Protein AF-A0A1I3TY51-F1 (afdb_monomer_lite)

Organism: Halobacillus dabanensis (NCBI:txid240302)

InterPro domains:
  IPR015797 NUDIX hydrolase-like domain superfamily [SSF55811] (16-49)

Sequence (50 aa):
MTGYIERMREMVGTETLLTVGCGAIMEDEYGRILLQKRTDRGTWGIPGGY

Secondary structure (DSSP, 8-state):
--THHHHHHHHHTTS------EE---B-TTSPBP-EEPTTT--EE--EE-

Structure (mmCIF, N/CA/C/O backbone):
data_AF-A0A1I3TY51-F1
#
_entry.id   AF-A0A1I3TY51-F1
#
loop_
_atom_site.group_PDB
_atom_site.id
_atom_site.type_symbol
_atom_site.label_atom_id
_atom_site.label_alt_id
_atom_site.label_comp_id
_atom_site.label_asym_id
_atom_site.label_entity_id
_atom_site.label_seq_id
_atom_site.pdbx_PDB_ins_code
_atom_site.Cartn_x
_atom_site.Cartn_y
_atom_site.Cartn_z
_atom_site.occupancy
_atom_site.B_iso_or_equiv
_atom_site.auth_seq_id
_atom_site.auth_comp_id
_atom_site.auth_asym_id
_atom_site.auth_atom_id
_atom_site.pdbx_PDB_model_num
ATOM 1 N N . MET A 1 1 ? -8.691 7.120 -12.774 1.00 49.81 1 MET A N 1
ATOM 2 C CA . MET A 1 1 ? -7.329 7.262 -12.221 1.00 49.81 1 MET A CA 1
ATOM 3 C C . MET A 1 1 ? -6.362 6.846 -13.313 1.00 49.81 1 MET A C 1
ATOM 5 O O . MET A 1 1 ? -6.236 5.666 -13.572 1.00 49.81 1 MET A O 1
ATOM 9 N N . THR A 1 2 ? -6.054 7.766 -14.227 1.00 56.53 2 THR A N 1
ATOM 10 C CA . THR A 1 2 ? -4.842 8.619 -14.232 1.00 56.53 2 THR A CA 1
ATOM 11 C C . THR A 1 2 ? -3.623 7.847 -14.722 1.00 56.53 2 THR A C 1
ATOM 13 O O . THR A 1 2 ? -2.799 7.390 -13.938 1.00 56.53 2 THR A O 1
ATOM 16 N N . GLY A 1 3 ? -3.502 7.767 -16.050 1.00 82.94 3 GLY A N 1
ATOM 17 C CA . GLY A 1 3 ? -2.420 7.097 -16.775 1.00 82.94 3 GLY A CA 1
ATOM 18 C C . GLY A 1 3 ? -1.038 7.745 -16.646 1.00 82.94 3 GLY A C 1
ATOM 19 O O . GLY A 1 3 ? -0.219 7.602 -17.542 1.00 82.94 3 GLY A O 1
ATOM 20 N N . TYR A 1 4 ? -0.746 8.468 -15.559 1.00 90.62 4 TYR A N 1
ATOM 21 C CA . TYR A 1 4 ? 0.619 8.91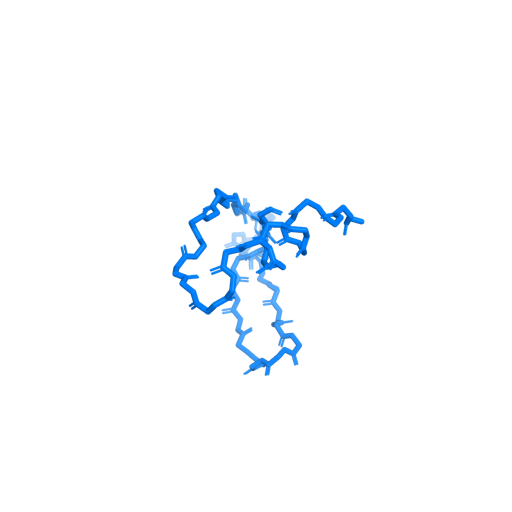8 -15.277 1.00 90.62 4 TYR A CA 1
ATOM 22 C C . TYR A 1 4 ? 1.525 7.719 -14.996 1.00 90.62 4 TYR A C 1
ATOM 24 O O . TYR A 1 4 ? 2.569 7.594 -15.624 1.00 90.62 4 TYR A O 1
ATOM 32 N N . ILE A 1 5 ? 1.102 6.805 -14.115 1.00 92.12 5 ILE A N 1
ATOM 33 C CA . ILE A 1 5 ? 1.872 5.590 -13.822 1.00 92.12 5 ILE A CA 1
ATOM 34 C C . ILE A 1 5 ? 1.989 4.700 -15.062 1.00 92.12 5 ILE A C 1
ATOM 36 O O . ILE A 1 5 ? 3.067 4.186 -15.333 1.00 92.12 5 ILE A O 1
ATOM 40 N N . GLU A 1 6 ? 0.920 4.576 -15.850 1.00 93.06 6 GLU A N 1
ATOM 41 C CA . GLU A 1 6 ? 0.926 3.826 -17.114 1.00 93.06 6 GLU A CA 1
ATOM 42 C C . GLU A 1 6 ? 1.897 4.449 -18.130 1.00 93.06 6 GLU A C 1
ATOM 44 O O . GLU A 1 6 ? 2.772 3.758 -18.644 1.00 93.06 6 GLU A O 1
ATOM 49 N N . ARG A 1 7 ? 1.849 5.773 -18.326 1.00 95.00 7 ARG A N 1
ATOM 50 C CA . ARG A 1 7 ? 2.790 6.506 -19.187 1.00 95.00 7 ARG A CA 1
ATOM 51 C C . ARG A 1 7 ? 4.236 6.387 -18.705 1.00 95.00 7 ARG A C 1
ATOM 53 O O . ARG A 1 7 ? 5.147 6.191 -19.504 1.00 95.00 7 ARG A O 1
ATOM 60 N N . MET A 1 8 ? 4.474 6.499 -17.399 1.00 94.62 8 MET A N 1
ATOM 61 C CA . MET A 1 8 ? 5.807 6.290 -16.830 1.00 94.62 8 MET A CA 1
ATOM 62 C C . MET A 1 8 ? 6.264 4.848 -17.033 1.00 94.62 8 MET A C 1
ATOM 64 O O . MET A 1 8 ? 7.444 4.610 -17.299 1.00 94.62 8 MET A O 1
ATOM 68 N N . ARG A 1 9 ? 5.341 3.881 -16.960 1.00 94.75 9 ARG A N 1
ATOM 69 C CA . ARG A 1 9 ? 5.665 2.488 -17.226 1.00 94.75 9 ARG A CA 1
ATOM 70 C C . ARG A 1 9 ? 6.108 2.290 -18.674 1.00 94.75 9 ARG A C 1
ATOM 72 O O . ARG A 1 9 ? 7.137 1.647 -18.872 1.00 94.75 9 ARG A O 1
ATOM 79 N N . GLU A 1 10 ? 5.411 2.882 -19.640 1.00 95.88 10 GLU A N 1
ATOM 80 C CA . GLU A 1 10 ? 5.797 2.862 -21.059 1.00 95.88 10 GLU A CA 1
ATOM 81 C C . GLU A 1 10 ? 7.198 3.449 -21.288 1.00 95.88 10 GLU A C 1
ATOM 83 O O . GLU A 1 10 ? 7.993 2.879 -22.030 1.00 95.88 10 GLU A O 1
ATOM 88 N N . MET A 1 11 ? 7.535 4.553 -20.614 1.00 95.38 11 MET A N 1
ATOM 89 C CA . MET A 1 11 ? 8.830 5.227 -20.773 1.00 95.38 11 MET A CA 1
ATOM 90 C C . MET A 1 11 ? 10.002 4.474 -20.130 1.00 95.38 11 MET A C 1
ATOM 92 O O . MET A 1 11 ? 11.103 4.471 -20.672 1.00 95.38 11 MET A O 1
ATOM 96 N N . VAL A 1 12 ? 9.788 3.867 -18.959 1.00 95.88 12 VAL A N 1
ATOM 97 C CA . VAL A 1 12 ? 10.860 3.254 -18.149 1.00 95.88 12 VAL A CA 1
ATOM 98 C C . VAL A 1 12 ? 11.021 1.745 -18.455 1.00 95.88 12 VAL A C 1
ATOM 100 O O . VAL A 1 12 ? 11.959 1.106 -17.988 1.00 95.88 12 VAL A O 1
ATOM 103 N N . GLY A 1 13 ? 10.124 1.143 -19.246 1.00 96.38 13 GLY A N 1
ATOM 104 C CA . GLY A 1 13 ? 10.261 -0.237 -19.734 1.00 96.38 13 GLY A CA 1
ATOM 105 C C . GLY A 1 13 ? 10.063 -1.301 -18.652 1.00 96.38 13 GLY A C 1
ATOM 106 O O . GLY A 1 13 ? 8.985 -1.408 -18.084 1.00 96.38 13 GLY A O 1
ATOM 107 N N . THR A 1 14 ? 11.073 -2.122 -18.371 1.00 96.12 14 THR A N 1
ATOM 108 C CA . THR A 1 14 ? 11.044 -3.107 -17.268 1.00 96.12 14 THR A CA 1
ATOM 109 C C . THR A 1 14 ? 11.805 -2.643 -16.033 1.00 96.12 14 THR A C 1
ATOM 111 O O . THR A 1 14 ? 11.747 -3.310 -15.003 1.00 96.12 14 THR A O 1
ATOM 114 N N . GLU A 1 15 ? 12.488 -1.500 -16.114 1.00 97.19 15 GLU A N 1
ATOM 115 C CA . GLU A 1 15 ? 13.254 -0.960 -14.997 1.00 97.19 15 GLU A CA 1
ATOM 116 C C . GLU A 1 15 ? 12.337 -0.558 -13.839 1.00 97.19 15 GLU A C 1
ATOM 118 O O . GLU A 1 15 ? 11.135 -0.298 -14.017 1.00 97.19 15 GLU A O 1
ATOM 123 N N . THR A 1 16 ? 12.917 -0.510 -12.640 1.00 95.81 16 THR A N 1
ATOM 124 C CA . THR A 1 16 ? 12.219 -0.151 -11.402 1.00 95.81 16 THR A CA 1
ATOM 125 C C . THR A 1 16 ? 11.511 1.197 -11.544 1.00 95.81 16 THR A C 1
ATOM 127 O O . THR A 1 16 ? 12.143 2.216 -11.820 1.00 95.81 16 THR A O 1
ATOM 130 N N . LEU A 1 17 ? 10.197 1.208 -11.300 1.00 94.69 17 LEU A N 1
ATOM 131 C CA . LEU A 1 17 ? 9.392 2.424 -11.218 1.00 94.69 17 LEU A CA 1
ATOM 132 C C . LEU A 1 17 ? 9.043 2.693 -9.752 1.00 94.69 17 LEU A C 1
ATOM 134 O O . LEU A 1 17 ? 8.232 1.982 -9.162 1.00 94.69 17 LEU A O 1
ATOM 138 N N . LEU A 1 18 ? 9.672 3.710 -9.164 1.00 94.06 18 LEU A N 1
ATOM 139 C CA . LEU A 1 18 ? 9.401 4.117 -7.789 1.00 94.06 18 LEU A CA 1
ATOM 140 C C . LEU A 1 18 ? 8.147 4.998 -7.741 1.00 94.06 18 LEU A C 1
ATOM 142 O O . LEU A 1 18 ? 8.101 6.053 -8.372 1.00 94.06 18 LEU A O 1
ATOM 146 N N . THR A 1 19 ? 7.146 4.579 -6.970 1.00 92.25 19 THR A N 1
ATOM 147 C CA . THR A 1 19 ? 5.897 5.324 -6.762 1.00 92.25 19 THR A CA 1
ATOM 148 C C . THR A 1 19 ? 5.762 5.745 -5.306 1.00 92.25 19 THR A C 1
ATOM 150 O O . THR A 1 19 ? 6.227 5.049 -4.403 1.00 92.25 19 THR A O 1
ATOM 153 N N . VAL A 1 20 ? 5.082 6.863 -5.064 1.00 93.25 20 VAL A N 1
ATOM 154 C CA . VAL A 1 20 ? 4.694 7.273 -3.711 1.00 93.25 20 VAL A CA 1
ATOM 155 C C . VAL A 1 20 ? 3.311 6.709 -3.436 1.00 93.25 20 VAL A C 1
ATOM 157 O O . VAL A 1 20 ? 2.410 6.891 -4.243 1.00 93.25 20 VAL A O 1
ATOM 160 N N . GLY A 1 21 ? 3.158 6.012 -2.316 1.00 92.69 21 GLY A N 1
ATOM 161 C CA . GLY A 1 21 ? 1.878 5.463 -1.887 1.00 92.69 21 GLY A CA 1
ATOM 162 C C . GLY A 1 21 ? 1.384 6.109 -0.599 1.00 92.69 21 GLY A C 1
ATOM 163 O O . GLY A 1 21 ? 2.174 6.614 0.199 1.00 92.69 21 GLY A O 1
ATOM 164 N N . CYS A 1 22 ? 0.076 6.047 -0.380 1.00 95.50 22 CYS A N 1
ATOM 165 C CA . CYS A 1 22 ? -0.575 6.413 0.872 1.00 95.50 22 CYS A CA 1
ATOM 166 C C . CYS A 1 22 ? -1.550 5.306 1.286 1.00 95.50 22 CYS A C 1
ATOM 168 O O . CYS A 1 22 ? -2.209 4.692 0.444 1.00 95.50 22 CYS A O 1
ATOM 170 N N . GLY A 1 23 ? -1.638 5.054 2.590 1.00 95.81 23 GLY A N 1
ATOM 171 C CA . GLY A 1 23 ? -2.593 4.126 3.183 1.00 95.81 23 GLY A CA 1
ATOM 172 C C . GLY A 1 23 ? -3.352 4.788 4.324 1.00 95.81 23 GLY A C 1
ATOM 173 O O . GLY A 1 23 ? -2.833 5.690 4.979 1.00 95.81 23 GLY A O 1
ATOM 174 N N . ALA A 1 24 ? -4.576 4.327 4.559 1.00 96.94 24 ALA A N 1
ATOM 175 C CA . ALA A 1 24 ? -5.425 4.797 5.644 1.00 96.94 24 ALA A CA 1
ATOM 176 C C . ALA A 1 24 ? -5.751 3.650 6.603 1.00 96.94 24 ALA A C 1
ATOM 178 O O . ALA A 1 24 ? -6.049 2.533 6.180 1.00 96.94 24 ALA A O 1
ATOM 179 N N . ILE A 1 25 ? -5.736 3.954 7.899 1.00 97.75 25 ILE A N 1
ATOM 180 C CA . ILE A 1 25 ? -6.273 3.085 8.944 1.00 97.75 25 ILE A CA 1
ATOM 181 C C . ILE A 1 25 ? -7.563 3.735 9.424 1.00 97.75 25 ILE A C 1
ATOM 183 O O . ILE A 1 25 ? -7.562 4.884 9.859 1.00 97.75 25 ILE A O 1
ATOM 187 N N . MET A 1 26 ? -8.659 2.999 9.293 1.00 97.75 26 MET A N 1
ATOM 188 C CA . MET A 1 26 ? -9.970 3.391 9.793 1.00 97.75 26 MET A CA 1
ATOM 189 C C . MET A 1 26 ? -10.398 2.365 10.827 1.00 97.75 26 MET A C 1
ATOM 191 O O . MET A 1 26 ? -10.320 1.160 10.574 1.00 97.75 26 MET A O 1
ATOM 195 N N . GLU A 1 27 ? -10.837 2.869 11.969 1.00 98.38 27 GLU A N 1
ATOM 196 C CA . GLU A 1 27 ? -11.280 2.094 13.117 1.00 98.38 27 GLU A CA 1
ATOM 197 C C . GLU A 1 27 ? -12.753 2.414 13.376 1.00 98.38 27 GLU A C 1
ATOM 199 O O . GLU A 1 27 ? -13.166 3.570 13.256 1.00 98.38 27 GLU A O 1
ATOM 204 N N . ASP A 1 28 ? -13.557 1.394 13.665 1.00 98.19 28 ASP A N 1
ATOM 205 C CA . ASP A 1 28 ? -14.934 1.601 14.107 1.00 98.19 28 ASP A CA 1
ATOM 206 C C . ASP A 1 28 ? -15.028 1.791 15.628 1.00 98.19 28 ASP A C 1
ATOM 208 O O . ASP A 1 28 ? -14.049 1.692 16.363 1.00 98.19 28 ASP A O 1
ATOM 212 N N . GLU A 1 29 ? -16.235 2.042 16.123 1.00 98.44 29 GLU A N 1
ATOM 213 C CA . GLU A 1 29 ? -16.512 2.232 17.553 1.00 98.44 29 GLU A CA 1
ATOM 214 C C . GLU A 1 29 ? -16.182 1.019 18.446 1.00 98.44 29 GLU A C 1
ATOM 216 O O . GLU A 1 29 ? -16.135 1.154 19.668 1.00 98.44 29 GLU A O 1
ATOM 221 N N .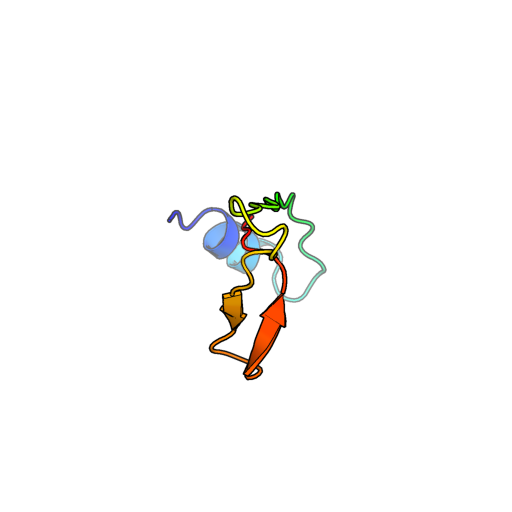 TYR A 1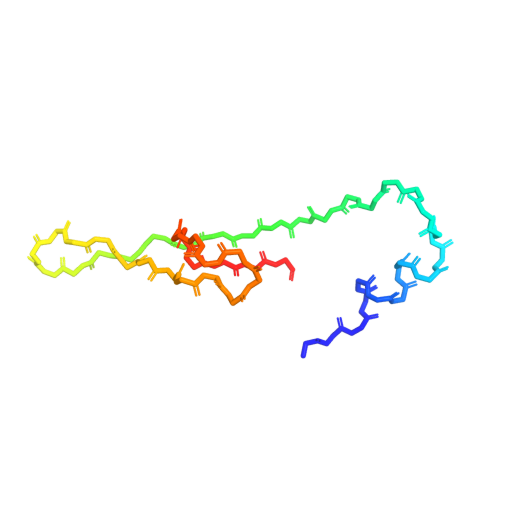 30 ? -15.935 -0.156 17.855 1.00 98.38 30 TYR A N 1
ATOM 222 C CA . TYR A 1 30 ? -15.564 -1.391 18.552 1.00 98.38 30 TYR A CA 1
ATOM 223 C C . TYR A 1 30 ? -14.065 -1.700 18.472 1.00 98.38 30 TYR A C 1
ATOM 225 O O . TYR A 1 30 ? -13.629 -2.756 18.936 1.00 98.38 30 TYR A O 1
ATOM 233 N N . GLY A 1 31 ? -13.278 -0.819 17.861 1.00 97.88 31 GLY A N 1
ATOM 234 C CA . GLY A 1 31 ? -11.840 -0.979 17.712 1.00 97.88 31 GLY A CA 1
ATOM 235 C C . GLY A 1 31 ? -11.399 -1.913 16.585 1.00 97.88 31 GLY A C 1
ATOM 236 O O . GLY A 1 31 ? -10.270 -2.409 16.579 1.00 97.88 31 GLY A O 1
ATOM 237 N N . ARG A 1 32 ? -12.280 -2.218 15.624 1.00 98.25 32 ARG A N 1
ATOM 238 C CA . ARG A 1 32 ? -11.944 -3.079 14.481 1.00 98.25 32 ARG A CA 1
ATOM 239 C C . ARG A 1 32 ? -11.371 -2.244 13.344 1.00 98.25 32 ARG A C 1
ATOM 241 O O . ARG A 1 32 ? -11.902 -1.188 13.017 1.00 98.25 32 ARG A O 1
ATOM 248 N N . ILE A 1 33 ? -10.335 -2.761 12.685 1.00 97.94 33 ILE A N 1
ATOM 249 C CA . ILE A 1 33 ? -9.679 -2.088 11.557 1.00 97.94 33 ILE A CA 1
ATOM 250 C C . ILE A 1 33 ? -10.325 -2.502 10.232 1.00 97.94 33 ILE A C 1
ATOM 252 O O . ILE A 1 33 ? -10.451 -3.694 9.936 1.00 97.94 33 ILE A O 1
ATOM 256 N N . LEU A 1 34 ? -10.668 -1.520 9.395 1.00 97.75 34 LEU A N 1
ATOM 257 C CA . LEU A 1 34 ? -11.094 -1.768 8.020 1.00 97.75 34 LEU A CA 1
ATOM 258 C C . LEU A 1 34 ? -9.917 -2.266 7.172 1.00 97.75 34 LEU A C 1
ATOM 260 O O . LEU A 1 34 ? -8.916 -1.571 7.001 1.00 97.75 34 LEU A O 1
ATOM 264 N N . LEU A 1 35 ? -10.078 -3.449 6.579 1.00 97.56 35 LEU A N 1
ATOM 265 C CA . LEU A 1 35 ? -9.142 -4.022 5.614 1.00 97.56 35 LEU A CA 1
ATOM 266 C C . LEU A 1 35 ? -9.827 -4.231 4.262 1.00 97.56 35 LEU A C 1
ATOM 268 O O . LEU A 1 35 ? -11.011 -4.554 4.187 1.00 97.56 35 LEU A O 1
ATOM 272 N N . GLN A 1 36 ? -9.056 -4.106 3.186 1.00 95.94 36 GLN A N 1
ATOM 273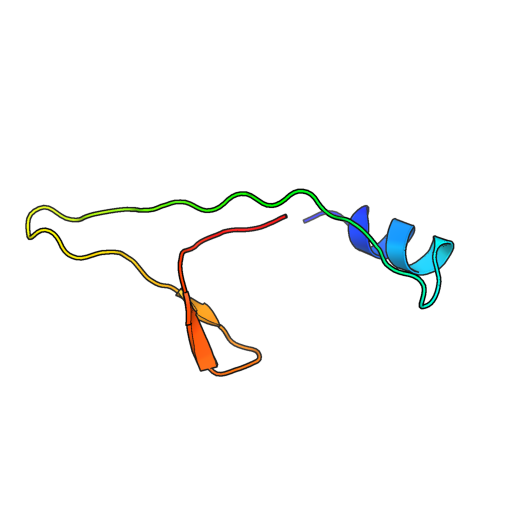 C CA . GLN A 1 36 ? -9.476 -4.421 1.827 1.00 95.94 36 GLN A CA 1
ATOM 274 C C . GLN A 1 36 ? -8.900 -5.776 1.402 1.00 95.94 36 GLN A C 1
ATOM 276 O O . GLN A 1 36 ? -7.691 -6.007 1.490 1.00 95.94 36 GLN A O 1
ATOM 281 N N . LYS A 1 37 ? -9.760 -6.663 0.885 1.00 96.06 37 LYS A N 1
ATOM 282 C CA . LYS A 1 37 ? -9.325 -7.891 0.213 1.00 96.06 37 LYS A CA 1
ATOM 283 C C . LYS A 1 37 ? -8.929 -7.564 -1.222 1.00 96.06 37 L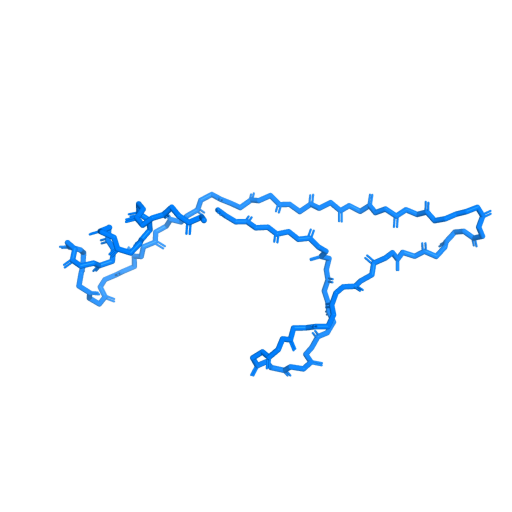YS A C 1
ATOM 285 O O . LYS A 1 37 ? -9.758 -7.120 -2.016 1.00 96.06 37 LYS A O 1
ATOM 290 N N . ARG A 1 38 ? -7.660 -7.775 -1.559 1.00 92.12 38 ARG A N 1
ATOM 291 C CA . ARG A 1 38 ? -7.146 -7.512 -2.903 1.00 92.12 38 ARG A CA 1
ATOM 292 C C . ARG A 1 38 ? -7.700 -8.522 -3.902 1.00 92.12 38 ARG A C 1
ATOM 294 O O . ARG A 1 38 ? -7.766 -9.716 -3.615 1.00 92.12 38 ARG A O 1
ATOM 301 N N . THR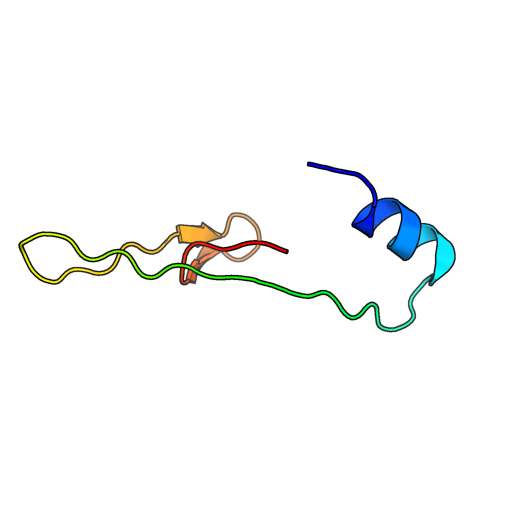 A 1 39 ? -8.045 -8.051 -5.094 1.00 93.19 39 THR A N 1
ATOM 302 C CA . THR A 1 39 ? -8.575 -8.890 -6.179 1.00 93.19 39 THR A CA 1
ATOM 303 C C . THR A 1 39 ? -7.503 -9.743 -6.856 1.00 93.19 39 THR A C 1
ATOM 305 O O . THR A 1 39 ? -7.824 -10.798 -7.387 1.00 93.19 39 THR A O 1
ATOM 308 N N . ASP A 1 40 ? -6.238 -9.322 -6.817 1.00 91.38 40 ASP A N 1
ATOM 309 C CA . ASP A 1 40 ? -5.131 -9.979 -7.520 1.00 91.38 40 ASP A CA 1
ATOM 310 C C . ASP A 1 40 ? -4.554 -11.192 -6.774 1.00 91.38 40 ASP A C 1
ATOM 312 O O . ASP A 1 40 ? -4.183 -12.187 -7.388 1.00 91.38 40 ASP A O 1
ATOM 316 N N . ARG A 1 41 ? -4.457 -11.111 -5.444 1.00 90.88 41 ARG A N 1
ATOM 317 C CA . ARG A 1 41 ? -3.832 -12.140 -4.595 1.00 90.88 41 ARG A CA 1
ATOM 318 C C . ARG A 1 41 ? -4.739 -12.651 -3.482 1.00 90.88 41 ARG A C 1
ATOM 320 O O . ARG A 1 41 ? -4.339 -13.534 -2.731 1.00 90.88 41 ARG A O 1
ATOM 327 N N . GLY A 1 42 ? -5.942 -12.090 -3.336 1.00 93.38 42 GLY A N 1
ATOM 328 C CA . GLY A 1 42 ? -6.895 -12.480 -2.295 1.00 93.38 42 GLY A CA 1
ATOM 329 C C . GLY A 1 42 ? -6.448 -12.159 -0.865 1.00 93.38 42 GLY A C 1
ATOM 330 O O . GLY A 1 42 ? -7.127 -12.563 0.079 1.00 93.38 42 GLY A O 1
ATOM 331 N N . THR A 1 43 ? -5.327 -11.455 -0.693 1.00 95.69 43 THR A N 1
ATOM 332 C CA . THR A 1 43 ? -4.782 -11.068 0.608 1.00 95.69 43 THR A CA 1
ATOM 333 C C . THR A 1 43 ? -5.502 -9.844 1.164 1.00 95.69 43 THR A C 1
ATOM 335 O O . THR A 1 43 ? -6.023 -9.015 0.415 1.00 95.69 43 THR A O 1
ATOM 338 N N . TRP A 1 44 ? -5.529 -9.734 2.490 1.00 96.38 44 TRP A N 1
ATOM 339 C CA . TRP A 1 44 ? -6.075 -8.579 3.197 1.00 96.38 44 TRP A CA 1
ATOM 340 C C . TRP A 1 44 ? -4.968 -7.573 3.509 1.00 96.38 44 TRP A C 1
ATOM 342 O O . TRP A 1 44 ? -3.864 -7.964 3.886 1.00 96.38 44 TRP A O 1
ATOM 352 N N . GLY A 1 45 ? -5.267 -6.286 3.363 1.00 94.94 45 GLY A N 1
ATOM 353 C CA . GLY A 1 45 ? -4.359 -5.198 3.717 1.00 94.94 45 GLY A CA 1
ATOM 354 C C . GLY A 1 45 ? -5.106 -3.892 3.956 1.00 94.94 45 GLY A C 1
ATOM 355 O O . GLY A 1 45 ? -6.317 -3.818 3.746 1.00 94.94 45 GLY A O 1
ATOM 356 N N . ILE A 1 46 ? -4.387 -2.866 4.410 1.00 95.88 46 ILE A N 1
ATOM 357 C CA . ILE A 1 46 ? -4.976 -1.540 4.619 1.00 95.88 46 ILE A CA 1
ATOM 358 C C . ILE A 1 46 ? -5.448 -0.940 3.282 1.00 95.88 46 ILE A C 1
ATOM 360 O O . ILE A 1 46 ? -4.765 -1.115 2.265 1.00 95.88 46 ILE A O 1
ATOM 364 N N . PRO A 1 47 ? -6.593 -0.236 3.254 1.00 95.62 47 PRO A N 1
ATOM 365 C CA . PRO A 1 47 ? -7.000 0.554 2.101 1.00 95.62 47 PRO A CA 1
ATOM 366 C C . PRO A 1 47 ? -5.929 1.593 1.761 1.00 95.62 47 PRO A C 1
ATOM 368 O O . PRO A 1 47 ? -5.401 2.273 2.644 1.00 95.62 47 PRO A O 1
ATOM 371 N N . GLY A 1 48 ? -5.610 1.729 0.479 1.00 93.00 48 GLY A N 1
ATOM 372 C CA . GLY A 1 48 ? -4.566 2.639 0.033 1.00 93.00 48 GLY A CA 1
ATOM 373 C C . GLY A 1 48 ? -4.434 2.700 -1.479 1.00 93.00 48 GLY A C 1
ATOM 374 O O . GLY A 1 48 ? -5.147 2.017 -2.216 1.00 93.00 48 GLY A O 1
ATOM 375 N N . GLY A 1 49 ? -3.502 3.530 -1.928 1.00 90.38 49 GLY A N 1
ATOM 376 C CA . GLY A 1 49 ? -3.225 3.764 -3.337 1.00 90.38 49 GLY A CA 1
ATOM 377 C C . GLY A 1 49 ? -1.878 4.441 -3.551 1.00 90.38 49 GLY A C 1
ATOM 378 O O . GLY A 1 49 ? -1.145 4.716 -2.600 1.00 90.38 49 GLY A O 1
ATOM 379 N N . TYR A 1 50 ? -1.577 4.686 -4.816 1.00 86.00 50 TYR A N 1
ATOM 380 C CA . TYR A 1 50 ? -0.425 5.425 -5.319 1.00 86.00 50 TYR A CA 1
ATOM 381 C C . TYR A 1 50 ? -0.880 6.358 -6.445 1.00 86.00 50 TYR A C 1
ATOM 383 O O . TYR A 1 50 ? -1.999 6.135 -6.971 1.00 86.00 50 TYR A O 1
#

pLDDT: mean 93.13, std 8.73, range [49.81, 98.44]

Foldseek 3Di:
DDCPVVVVCVVQPPDDDDDDKDFDWDADPVGDTDWDQDPPPRDTDTDMDD

Radius of gyration: 14.97 Å; chains: 1; bounding box: 30×21×40 Å